Protein AF-A0A1Z9JXE3-F1 (afdb_monomer_lite)

Radius of gyration: 26.63 Å; chains: 1; bounding box: 29×37×84 Å

Secondary structure (DSSP, 8-state):
--STTGGGSS------------------EEEEESSTT--EEESS--HHHHHHHHHTT--EEEEEHHHHHHTT-EE-PPP--

Sequence (81 aa):
MKYIVSLVLLGLIFTSFSLNTSSKESQTFVYTCSNPNLKCYYKNPCSDFFRECNQNKGKVMKVTMERAKSLGKKECECSRE

Structure (mmCIF, N/CA/C/O backbone):
data_AF-A0A1Z9JXE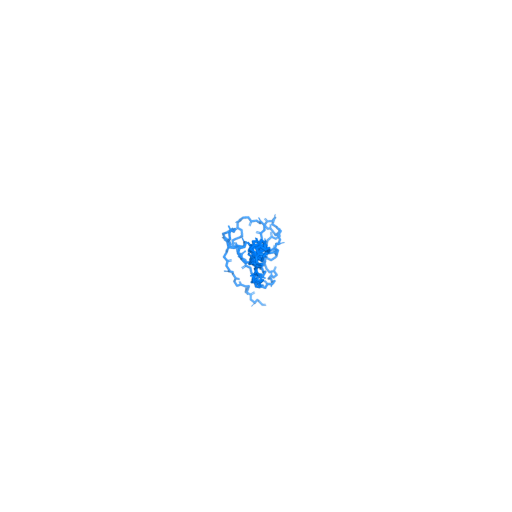3-F1
#
_entry.id   AF-A0A1Z9JXE3-F1
#
loop_
_atom_site.group_PDB
_atom_site.id
_atom_site.type_symbol
_atom_site.label_atom_id
_atom_site.label_alt_id
_atom_site.label_comp_id
_atom_site.label_asym_id
_atom_site.label_entity_id
_atom_site.label_seq_id
_atom_site.pdbx_PDB_ins_code
_atom_site.Cartn_x
_atom_site.Cartn_y
_atom_site.Cartn_z
_atom_site.occupancy
_atom_site.B_iso_or_equiv
_atom_site.auth_seq_id
_atom_site.auth_comp_id
_atom_site.auth_asym_id
_atom_site.auth_atom_id
_atom_site.pdbx_PDB_model_num
ATOM 1 N N . MET A 1 1 ? 16.179 19.547 -73.610 1.00 53.22 1 MET A N 1
ATOM 2 C CA . MET A 1 1 ? 16.624 19.835 -72.226 1.00 53.22 1 MET A CA 1
ATOM 3 C C . MET A 1 1 ? 15.828 21.024 -71.698 1.00 53.22 1 MET A C 1
ATOM 5 O O . MET A 1 1 ? 16.063 22.109 -72.204 1.00 53.22 1 MET A O 1
ATOM 9 N N . LYS A 1 2 ? 14.853 20.828 -70.791 1.00 50.59 2 LYS A N 1
ATOM 10 C CA . LYS A 1 2 ? 14.269 21.887 -69.917 1.00 50.59 2 LYS A CA 1
ATOM 11 C C . LYS A 1 2 ? 13.093 21.427 -69.036 1.00 50.59 2 LYS A C 1
ATOM 13 O O . 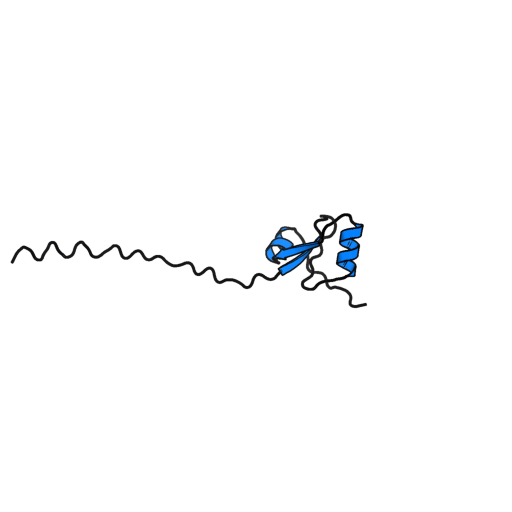LYS A 1 2 ? 12.647 22.203 -68.209 1.00 50.59 2 LYS A O 1
ATOM 18 N N . TYR A 1 3 ? 12.631 20.177 -69.146 1.00 53.56 3 TYR A N 1
ATOM 19 C CA . TYR A 1 3 ? 11.550 19.647 -68.289 1.00 53.56 3 TYR A CA 1
ATOM 20 C C . TYR A 1 3 ? 12.042 18.785 -67.115 1.00 53.56 3 TYR A C 1
ATOM 22 O O . TYR A 1 3 ? 11.246 18.320 -66.311 1.00 53.56 3 TYR A O 1
ATOM 30 N N . ILE A 1 4 ? 13.358 18.587 -66.987 1.00 52.59 4 ILE A N 1
ATOM 31 C CA . ILE A 1 4 ? 13.951 17.709 -65.960 1.00 52.59 4 ILE A CA 1
ATOM 32 C C . ILE A 1 4 ? 14.096 18.435 -64.604 1.00 52.59 4 ILE A C 1
ATOM 34 O O . ILE A 1 4 ? 14.397 17.817 -63.593 1.00 52.59 4 ILE A O 1
ATOM 38 N N . VAL A 1 5 ? 13.850 19.751 -64.555 1.00 51.12 5 VAL A N 1
ATOM 39 C CA . VAL A 1 5 ? 14.038 20.563 -63.336 1.00 51.12 5 VAL A CA 1
ATOM 40 C C . VAL A 1 5 ? 12.817 20.520 -62.402 1.00 51.12 5 VAL A C 1
ATOM 42 O O . VAL A 1 5 ? 12.956 20.781 -61.213 1.00 51.12 5 VAL A O 1
ATOM 45 N N . SER A 1 6 ? 11.630 20.131 -62.882 1.00 48.56 6 SER A N 1
ATOM 46 C CA . SER A 1 6 ? 10.412 20.153 -62.049 1.00 48.56 6 SER A CA 1
ATOM 47 C C . SER A 1 6 ? 10.176 18.907 -61.196 1.00 48.56 6 SER A C 1
ATOM 49 O O . SER A 1 6 ? 9.337 18.958 -60.303 1.00 48.56 6 SER A O 1
ATOM 51 N N . LEU A 1 7 ? 10.888 17.798 -61.420 1.00 50.16 7 LEU A N 1
ATOM 52 C CA . LEU A 1 7 ? 10.606 16.540 -60.710 1.00 50.16 7 LEU A CA 1
ATOM 53 C C . LEU A 1 7 ? 11.348 16.377 -59.373 1.00 50.16 7 LEU A C 1
ATOM 55 O O . LEU A 1 7 ? 11.096 15.413 -58.658 1.00 50.16 7 LEU A O 1
ATOM 59 N N . VAL A 1 8 ? 12.229 17.312 -59.003 1.00 50.19 8 VAL A N 1
ATOM 60 C CA . VAL A 1 8 ? 13.085 17.188 -57.804 1.00 50.19 8 VAL A CA 1
ATOM 61 C C . VAL A 1 8 ? 12.522 17.938 -56.583 1.00 50.19 8 VAL A C 1
ATOM 63 O O . VAL A 1 8 ? 13.110 17.898 -55.510 1.00 50.19 8 VAL A O 1
ATOM 66 N N . LEU A 1 9 ? 11.351 18.583 -56.688 1.00 51.34 9 LEU A N 1
ATOM 67 C CA . LEU A 1 9 ? 10.719 19.258 -55.540 1.00 51.34 9 LEU A CA 1
ATOM 68 C C . LEU A 1 9 ? 9.735 18.387 -54.736 1.00 51.34 9 LEU A C 1
ATOM 70 O O . LEU A 1 9 ? 9.258 18.826 -53.695 1.00 51.34 9 LEU A O 1
ATOM 74 N N . LEU A 1 10 ? 9.443 17.157 -55.169 1.00 51.59 10 LEU A N 1
ATOM 75 C CA . LEU A 1 10 ? 8.447 16.284 -54.524 1.00 51.59 10 LEU A CA 1
ATOM 76 C C . LEU A 1 10 ? 9.043 15.274 -53.520 1.00 51.59 10 LEU A C 1
ATOM 78 O O . LEU A 1 10 ? 8.433 14.248 -53.236 1.00 51.59 10 LEU A O 1
ATOM 82 N N . GLY A 1 11 ? 10.250 15.528 -53.006 1.00 57.44 11 GLY A N 1
ATOM 83 C CA . GLY A 1 11 ? 11.047 14.515 -52.300 1.00 57.44 11 GLY A CA 1
ATOM 84 C C . GLY A 1 11 ? 11.368 14.765 -50.825 1.00 57.44 11 GLY A C 1
ATOM 85 O O . GLY A 1 11 ? 12.200 14.041 -50.289 1.00 57.44 11 GLY A O 1
ATOM 86 N N . LEU A 1 12 ? 10.790 15.769 -50.154 1.00 57.59 12 LEU A N 1
ATOM 87 C CA . LEU A 1 12 ? 11.213 16.142 -48.789 1.00 57.59 12 LEU A CA 1
ATOM 88 C C . LEU A 1 12 ? 10.059 16.313 -47.798 1.00 57.59 12 LEU A C 1
ATOM 90 O O . LEU A 1 12 ? 9.972 17.308 -47.086 1.00 57.59 12 LEU A O 1
ATOM 94 N N . ILE A 1 13 ? 9.189 15.310 -47.706 1.00 60.03 13 ILE A N 1
ATOM 95 C CA . ILE A 1 13 ? 8.315 15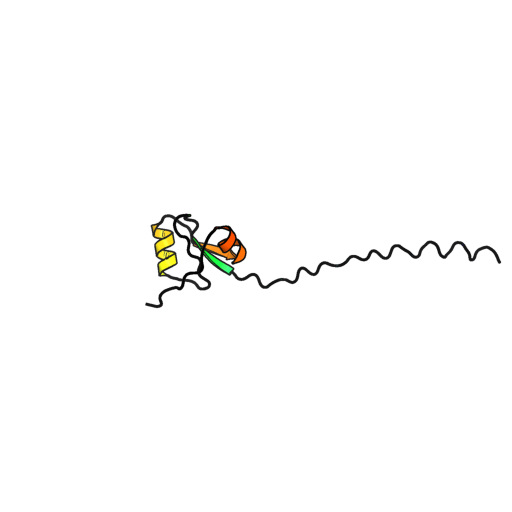.171 -46.534 1.00 60.03 13 ILE A CA 1
ATOM 96 C C . ILE A 1 13 ? 8.252 13.706 -46.097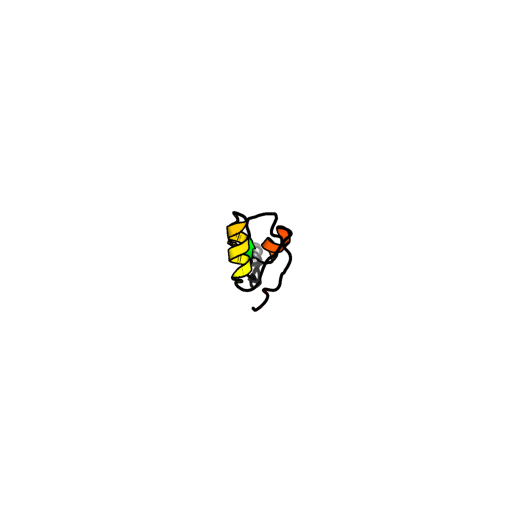 1.00 60.03 13 ILE A C 1
ATOM 98 O O . ILE A 1 13 ? 7.186 13.137 -45.884 1.00 60.03 13 ILE A O 1
ATOM 102 N N . PHE A 1 14 ? 9.415 13.063 -45.957 1.00 60.38 14 PHE A N 1
ATOM 103 C CA . PHE A 1 14 ? 9.491 11.877 -45.109 1.00 60.38 14 PHE A CA 1
ATOM 104 C C . PHE A 1 14 ? 9.385 12.355 -43.666 1.00 60.38 14 PHE A C 1
ATOM 106 O O . PHE A 1 14 ? 10.363 12.731 -43.028 1.00 60.38 14 PHE A O 1
ATOM 113 N N . THR A 1 15 ? 8.146 12.409 -43.190 1.00 58.69 15 THR A N 1
ATOM 114 C CA . THR A 1 15 ? 7.794 12.574 -41.788 1.00 58.69 15 THR A CA 1
ATOM 115 C C . THR A 1 15 ? 8.551 11.532 -40.973 1.00 58.69 15 THR A C 1
ATOM 117 O O . THR A 1 15 ? 8.207 10.349 -40.991 1.00 58.69 15 THR A O 1
ATOM 120 N N . SER A 1 16 ? 9.580 11.956 -40.248 1.00 60.78 16 SER A N 1
ATOM 121 C CA . SER A 1 16 ? 10.174 11.177 -39.170 1.00 60.78 16 SER A CA 1
ATOM 122 C C . SER A 1 16 ? 9.174 11.148 -38.015 1.00 60.78 16 SER A C 1
ATOM 124 O O . SER A 1 16 ? 9.281 11.885 -37.038 1.00 60.78 16 SER A O 1
ATOM 126 N N . PHE A 1 17 ? 8.159 10.289 -38.135 1.00 63.94 17 PHE A N 1
ATOM 127 C CA . PHE A 1 17 ? 7.446 9.798 -36.967 1.00 63.94 17 PHE A CA 1
ATOM 128 C C . PHE A 1 17 ? 8.448 8.962 -36.177 1.00 63.94 17 PHE A C 1
ATOM 130 O O . PHE A 1 17 ? 8.583 7.757 -36.381 1.00 63.94 17 PHE A O 1
ATOM 137 N N . SER A 1 18 ? 9.185 9.622 -35.284 1.00 61.50 18 SER A N 1
ATOM 138 C CA . SER A 1 18 ? 9.816 8.952 -34.160 1.00 61.50 18 SER A CA 1
ATOM 139 C C . SER A 1 18 ? 8.681 8.338 -33.360 1.00 61.50 18 SER A C 1
ATOM 141 O O . SER A 1 18 ? 8.016 9.007 -32.568 1.00 61.50 18 SER A O 1
ATOM 143 N N . LEU A 1 19 ? 8.397 7.067 -33.641 1.00 59.47 19 LEU A N 1
ATOM 144 C CA . LEU A 1 19 ? 7.543 6.256 -32.803 1.00 59.47 19 LEU A CA 1
ATOM 145 C C . LEU A 1 19 ? 8.258 6.216 -31.454 1.00 59.47 19 LEU A C 1
ATOM 147 O O . LEU A 1 19 ? 9.230 5.481 -31.283 1.00 59.47 19 LEU A O 1
ATOM 151 N N . ASN A 1 20 ? 7.823 7.066 -30.522 1.00 58.31 20 ASN A N 1
ATOM 152 C CA . ASN A 1 20 ? 8.169 6.945 -29.119 1.00 58.31 20 ASN A CA 1
ATOM 153 C C . ASN A 1 20 ? 7.624 5.587 -28.688 1.00 58.31 20 ASN A C 1
ATOM 155 O O . ASN A 1 20 ? 6.484 5.459 -28.245 1.00 58.31 20 ASN A O 1
ATOM 159 N N . THR A 1 21 ? 8.436 4.550 -28.871 1.00 52.25 21 THR A N 1
ATOM 160 C CA . THR A 1 21 ? 8.345 3.321 -28.109 1.00 52.25 21 THR A CA 1
ATOM 161 C C . THR A 1 21 ? 8.546 3.770 -26.671 1.00 52.25 21 THR A C 1
ATOM 163 O O . THR A 1 21 ? 9.667 3.844 -26.174 1.00 52.25 21 THR A O 1
ATOM 166 N N . SER A 1 22 ? 7.442 4.153 -26.025 1.00 52.03 22 SER A N 1
ATOM 167 C CA . SER A 1 22 ? 7.330 4.109 -24.582 1.00 52.03 22 SER A CA 1
ATOM 168 C C . SER A 1 22 ? 7.655 2.664 -24.256 1.00 52.03 22 SER A C 1
ATOM 170 O O . SER A 1 22 ? 6.833 1.766 -24.457 1.00 52.03 22 SER A O 1
ATOM 172 N N . SER A 1 23 ? 8.919 2.429 -23.902 1.00 53.50 23 SER A N 1
ATOM 173 C CA . SER A 1 23 ? 9.348 1.193 -23.286 1.00 53.50 23 SER A CA 1
ATOM 174 C C . SER A 1 23 ? 8.299 0.930 -22.227 1.00 53.50 23 SER A C 1
ATOM 176 O O . SER A 1 23 ? 8.104 1.773 -21.348 1.00 53.50 23 SER A O 1
ATOM 178 N N . LYS A 1 24 ? 7.547 -0.165 -22.379 1.00 54.47 24 LYS A N 1
ATOM 179 C CA . LYS A 1 24 ? 6.660 -0.668 -21.337 1.00 54.47 24 LYS A CA 1
ATOM 180 C C . LYS A 1 24 ? 7.570 -1.048 -20.177 1.00 54.47 24 LYS A C 1
ATOM 182 O O . LYS A 1 24 ? 7.930 -2.208 -20.019 1.00 54.47 24 LYS A O 1
ATOM 187 N N . GLU A 1 25 ? 8.021 -0.042 -19.440 1.00 59.91 25 GLU A N 1
ATOM 188 C CA . GLU A 1 25 ? 8.694 -0.189 -18.173 1.00 59.91 25 GLU A CA 1
ATOM 189 C C . GLU A 1 25 ? 7.734 -1.034 -17.354 1.00 59.91 25 GLU A C 1
ATOM 191 O O . GLU A 1 25 ? 6.546 -0.711 -17.243 1.00 59.91 25 GLU A O 1
ATOM 196 N N . SER A 1 26 ? 8.193 -2.217 -16.958 1.00 68.44 26 SER A N 1
ATOM 197 C CA . SER A 1 26 ? 7.366 -3.209 -16.294 1.00 68.44 26 SER A CA 1
ATOM 198 C C . SER A 1 26 ? 6.791 -2.573 -15.034 1.00 68.44 26 SER A C 1
ATOM 200 O O . SER A 1 26 ? 7.483 -2.452 -14.022 1.00 68.44 26 SER A O 1
ATOM 202 N N . GLN A 1 27 ? 5.542 -2.112 -15.114 1.00 81.44 27 GLN A N 1
ATOM 203 C CA . GLN A 1 27 ? 4.892 -1.421 -14.012 1.00 81.44 27 GLN A CA 1
ATOM 204 C C . GLN A 1 27 ? 4.788 -2.400 -12.849 1.00 81.44 27 GLN A C 1
ATOM 206 O O . GLN A 1 27 ? 4.074 -3.403 -12.914 1.00 81.44 27 GLN A O 1
ATOM 211 N N . THR A 1 28 ? 5.542 -2.127 -11.787 1.00 92.12 28 THR A N 1
ATOM 212 C CA . THR A 1 28 ? 5.514 -2.954 -10.585 1.00 92.12 28 THR A CA 1
ATOM 213 C C . THR A 1 28 ? 4.262 -2.595 -9.803 1.00 92.12 28 THR A C 1
ATOM 215 O O . THR A 1 28 ? 4.102 -1.458 -9.357 1.00 92.12 28 THR A O 1
ATOM 218 N N . PHE A 1 29 ? 3.357 -3.557 -9.647 1.00 95.44 29 PHE A N 1
ATOM 219 C CA . PHE A 1 29 ? 2.147 -3.372 -8.854 1.00 95.44 29 PHE A CA 1
ATOM 220 C C . PHE A 1 29 ? 2.394 -3.730 -7.391 1.00 95.44 29 PHE A C 1
ATOM 222 O O . PHE A 1 29 ? 3.017 -4.742 -7.085 1.00 95.44 29 PHE A O 1
ATOM 229 N N . VAL A 1 30 ? 1.847 -2.913 -6.497 1.00 96.19 30 VAL A N 1
ATOM 230 C CA . VAL A 1 30 ? 1.918 -3.066 -5.043 1.00 96.19 30 VAL A CA 1
ATOM 231 C C . VAL A 1 30 ? 0.529 -2.904 -4.427 1.00 96.19 30 VAL A C 1
ATOM 233 O O . VAL A 1 30 ? -0.391 -2.360 -5.047 1.00 96.19 30 VAL A O 1
ATOM 236 N N . TYR A 1 31 ? 0.372 -3.366 -3.193 1.00 96.75 31 TYR A N 1
ATOM 237 C CA . TYR A 1 31 ? -0.856 -3.267 -2.411 1.00 96.75 31 TYR A CA 1
ATOM 238 C C . TYR A 1 31 ? -0.753 -2.106 -1.424 1.00 96.75 31 TYR A C 1
ATOM 240 O O . TYR A 1 31 ? 0.232 -1.984 -0.702 1.00 96.75 31 TYR A O 1
ATOM 248 N N . THR A 1 32 ? -1.774 -1.254 -1.388 1.00 96.88 32 THR A N 1
ATOM 249 C CA . THR A 1 32 ? -1.880 -0.084 -0.499 1.00 96.88 32 THR A CA 1
ATOM 250 C C . THR A 1 32 ? -3.253 -0.056 0.171 1.00 96.88 32 THR A C 1
ATOM 252 O O . THR A 1 32 ? -4.148 -0.796 -0.232 1.00 96.88 32 THR A O 1
ATOM 255 N N . CYS A 1 33 ? -3.436 0.805 1.175 1.00 97.19 33 CYS A N 1
ATOM 256 C CA . CYS A 1 33 ? -4.733 1.039 1.801 1.00 97.19 33 CYS A CA 1
ATOM 257 C C . CYS A 1 33 ? -5.228 2.452 1.480 1.00 97.19 33 CYS A C 1
ATOM 259 O O . CYS A 1 33 ? -4.460 3.419 1.561 1.00 97.19 33 CYS A O 1
ATOM 261 N N . SER A 1 34 ? -6.519 2.577 1.156 1.00 96.19 34 SER A N 1
ATOM 262 C CA . SER A 1 34 ? -7.161 3.868 0.888 1.00 96.19 34 SER A CA 1
ATOM 263 C C . SER A 1 34 ? -7.221 4.777 2.119 1.00 96.19 34 SER A C 1
ATOM 265 O O . SER A 1 34 ? -7.352 5.989 1.969 1.00 96.19 34 SER A O 1
ATOM 267 N N . ASN A 1 35 ? -7.109 4.218 3.330 1.00 96.00 35 ASN A N 1
ATOM 268 C CA . ASN A 1 35 ? -7.023 5.021 4.542 1.00 96.00 35 ASN A CA 1
ATOM 269 C C . ASN A 1 35 ? -5.688 5.810 4.551 1.00 96.00 35 ASN A C 1
ATOM 271 O O . ASN A 1 35 ? -4.614 5.206 4.419 1.00 96.00 35 ASN A O 1
ATOM 275 N N . PRO A 1 36 ? -5.715 7.149 4.703 1.00 91.88 36 PRO A N 1
ATOM 276 C CA . PRO A 1 36 ? -4.512 7.983 4.701 1.00 91.88 36 PRO A CA 1
ATOM 277 C C . PRO A 1 36 ? -3.578 7.743 5.899 1.00 91.88 36 PRO A C 1
ATOM 279 O O . PRO A 1 36 ? -2.375 7.971 5.771 1.00 91.88 36 PRO A O 1
ATOM 282 N N . ASN A 1 37 ? -4.092 7.238 7.025 1.00 92.88 37 ASN A N 1
ATOM 283 C CA . ASN A 1 37 ? -3.305 6.955 8.229 1.00 92.88 37 ASN A CA 1
ATOM 284 C C . ASN A 1 37 ? -2.358 5.762 8.039 1.00 92.88 37 ASN A C 1
ATOM 286 O O . ASN A 1 37 ? -1.285 5.723 8.635 1.00 92.88 37 ASN A O 1
ATOM 290 N N . LEU A 1 38 ? -2.713 4.816 7.165 1.00 94.00 38 LEU A N 1
ATOM 291 C CA . LEU A 1 38 ? -1.894 3.640 6.879 1.00 94.00 38 LEU A CA 1
ATOM 292 C C . LEU A 1 38 ? -0.888 3.952 5.775 1.00 94.00 38 LEU A C 1
ATOM 294 O O . LEU A 1 38 ? -1.214 3.927 4.589 1.00 94.00 38 LEU A O 1
ATOM 298 N N . LYS A 1 39 ? 0.350 4.270 6.157 1.00 94.69 39 LYS A N 1
ATOM 299 C CA . LYS A 1 39 ? 1.395 4.735 5.230 1.00 94.69 39 LYS A CA 1
ATOM 300 C C . LYS A 1 39 ? 2.205 3.614 4.571 1.00 94.69 39 LYS A C 1
ATOM 302 O O . LYS A 1 39 ? 3.161 3.924 3.875 1.00 94.69 39 LYS A O 1
ATOM 307 N N . CYS A 1 40 ? 1.840 2.347 4.738 1.00 95.12 40 CYS A N 1
ATOM 308 C CA . CYS A 1 40 ? 2.556 1.227 4.125 1.00 95.12 40 CYS A CA 1
ATOM 309 C C . CYS A 1 40 ? 2.037 0.874 2.720 1.00 95.12 40 CYS A C 1
ATOM 311 O O . CYS A 1 40 ? 0.846 1.005 2.420 1.00 95.12 40 CYS A O 1
ATOM 313 N N . TYR A 1 41 ? 2.942 0.386 1.874 1.00 96.00 41 TYR A N 1
ATOM 314 C CA . TYR A 1 41 ? 2.635 -0.445 0.716 1.00 96.00 41 TYR A CA 1
ATOM 315 C C . TYR A 1 41 ? 3.430 -1.751 0.778 1.00 96.00 41 TYR A C 1
ATOM 317 O O . TYR A 1 41 ? 4.536 -1.785 1.317 1.00 96.00 41 TYR A O 1
ATOM 325 N N . TYR A 1 42 ? 2.882 -2.808 0.180 1.00 95.56 42 TYR A N 1
ATOM 326 C CA . TYR A 1 42 ? 3.476 -4.145 0.174 1.00 95.56 42 TYR A CA 1
ATOM 327 C C . TYR A 1 42 ? 3.598 -4.666 -1.256 1.00 95.56 42 TYR A C 1
ATOM 329 O O . TYR A 1 42 ? 2.662 -4.548 -2.048 1.00 95.56 42 TYR A O 1
ATOM 337 N N . LYS A 1 43 ? 4.746 -5.260 -1.596 1.00 94.12 43 LYS A N 1
ATOM 338 C CA . LYS A 1 43 ? 4.962 -5.894 -2.911 1.00 94.12 43 LYS A CA 1
ATOM 339 C C . LYS A 1 43 ? 4.158 -7.187 -3.068 1.00 94.12 43 LYS A C 1
ATOM 341 O O . LYS A 1 43 ? 3.662 -7.478 -4.151 1.00 94.12 43 LYS A O 1
ATOM 346 N N . ASN A 1 44 ? 3.973 -7.914 -1.968 1.00 92.69 44 ASN A N 1
ATOM 347 C CA . ASN A 1 44 ? 3.213 -9.158 -1.909 1.00 92.69 44 ASN A CA 1
ATOM 348 C C . ASN A 1 44 ? 1.930 -8.973 -1.080 1.00 92.69 44 ASN A C 1
ATOM 350 O O . ASN A 1 44 ? 1.888 -8.084 -0.225 1.00 92.69 44 ASN A O 1
ATOM 354 N N . PRO A 1 45 ? 0.884 -9.788 -1.303 1.00 91.62 45 PRO A N 1
ATOM 355 C CA . PRO A 1 45 ? -0.278 -9.825 -0.420 1.00 91.62 45 PRO A CA 1
ATOM 356 C C . PRO A 1 45 ? 0.137 -10.108 1.030 1.00 91.62 45 PRO A C 1
ATOM 358 O O . PRO A 1 45 ? 0.976 -10.971 1.272 1.00 91.62 45 PRO A O 1
ATOM 361 N N . CYS A 1 46 ? -0.460 -9.389 1.979 1.00 92.75 46 CYS A N 1
ATOM 362 C CA . CYS A 1 46 ? -0.173 -9.509 3.406 1.00 92.75 46 CYS A CA 1
ATOM 363 C C . CYS A 1 46 ? -1.498 -9.517 4.174 1.00 92.75 46 CYS A C 1
ATOM 365 O O . CYS A 1 46 ? -2.241 -8.533 4.136 1.00 92.75 46 CYS A O 1
ATOM 367 N N . SER A 1 47 ? -1.823 -10.636 4.824 1.00 92.81 47 SER A N 1
ATOM 368 C CA . SER A 1 47 ? -3.109 -10.848 5.503 1.00 92.81 47 SER A CA 1
ATOM 369 C C . SER A 1 47 ? -3.341 -9.855 6.634 1.00 92.81 47 SER A C 1
ATOM 371 O O . SER A 1 47 ? -4.432 -9.289 6.728 1.00 92.81 47 SER A O 1
ATOM 373 N N . ASP A 1 48 ? -2.320 -9.593 7.449 1.00 92.38 48 ASP A N 1
ATOM 374 C CA . ASP A 1 48 ? -2.443 -8.684 8.590 1.00 92.38 48 ASP A CA 1
ATOM 375 C C . ASP A 1 48 ? -2.682 -7.255 8.135 1.00 92.38 48 ASP A C 1
ATOM 377 O O . ASP A 1 48 ? -3.596 -6.600 8.630 1.00 92.38 48 ASP A O 1
ATOM 381 N N . PHE A 1 49 ? -1.964 -6.816 7.101 1.00 93.38 49 PHE A N 1
ATOM 382 C CA . PHE A 1 49 ? -2.208 -5.526 6.468 1.00 93.38 49 PHE A CA 1
ATOM 383 C C . PHE A 1 49 ? -3.625 -5.422 5.882 1.00 93.38 49 PHE A C 1
ATOM 385 O O . PHE A 1 49 ? -4.273 -4.380 5.991 1.00 93.38 49 PHE A O 1
ATOM 392 N N . PHE A 1 50 ? -4.140 -6.484 5.253 1.00 94.56 50 PHE A N 1
ATOM 393 C CA . PHE A 1 50 ? -5.493 -6.467 4.684 1.00 94.56 50 PHE A CA 1
ATOM 394 C C . PHE A 1 50 ? -6.549 -6.364 5.790 1.00 94.56 50 PHE A C 1
ATOM 396 O O . PHE A 1 50 ? -7.500 -5.586 5.663 1.00 94.56 50 PHE A O 1
ATOM 403 N N . ARG A 1 51 ? -6.354 -7.100 6.891 1.00 95.00 51 ARG A N 1
ATOM 404 C CA . ARG A 1 51 ? -7.199 -7.032 8.088 1.00 95.00 51 ARG A CA 1
ATOM 405 C C . ARG A 1 51 ? -7.146 -5.642 8.719 1.00 95.00 51 ARG A C 1
ATOM 407 O O . ARG A 1 51 ? -8.199 -5.054 8.948 1.00 95.00 51 ARG A O 1
ATOM 414 N N . GLU A 1 52 ? -5.952 -5.099 8.929 1.00 94.62 52 GLU A N 1
ATOM 415 C CA . GLU A 1 52 ? -5.731 -3.767 9.496 1.00 94.62 52 GLU A CA 1
ATOM 416 C C . GLU A 1 52 ? -6.376 -2.676 8.631 1.00 94.62 52 GLU A C 1
ATOM 418 O O . GLU A 1 52 ? -7.076 -1.802 9.147 1.00 94.62 52 GLU A O 1
ATOM 423 N N . CYS A 1 53 ? -6.200 -2.740 7.309 1.00 96.19 53 CYS A N 1
ATOM 424 C CA . CYS A 1 53 ? -6.816 -1.797 6.381 1.00 96.19 53 CYS A CA 1
ATOM 425 C C . CYS A 1 53 ? -8.342 -1.803 6.508 1.00 96.19 53 CYS A C 1
ATOM 427 O O . CYS A 1 53 ? -8.950 -0.736 6.616 1.00 96.19 53 CYS A O 1
ATOM 429 N N . ASN A 1 54 ? -8.953 -2.989 6.568 1.00 95.94 54 ASN A N 1
ATOM 430 C CA . ASN A 1 54 ? -10.398 -3.129 6.730 1.00 95.94 54 ASN A CA 1
ATOM 431 C C . ASN A 1 54 ? -10.883 -2.627 8.105 1.00 95.94 54 ASN A C 1
ATOM 433 O O . ASN A 1 54 ? -11.858 -1.882 8.185 1.00 95.94 54 ASN A O 1
ATOM 437 N N . GLN A 1 55 ? -10.171 -2.959 9.189 1.00 96.38 55 GLN A N 1
ATOM 438 C CA . GLN A 1 55 ? -10.474 -2.481 10.548 1.00 96.38 55 GLN A CA 1
ATOM 439 C C . GLN A 1 55 ? -10.415 -0.952 10.650 1.00 96.38 55 GLN A C 1
ATOM 441 O O . GLN A 1 55 ? -11.231 -0.334 11.332 1.00 96.38 55 GLN A O 1
ATOM 446 N N . ASN A 1 56 ? -9.508 -0.327 9.901 1.00 95.44 56 ASN A N 1
ATOM 447 C CA . ASN A 1 56 ? -9.388 1.121 9.796 1.00 95.44 56 ASN A CA 1
ATOM 448 C C . ASN A 1 56 ? -10.357 1.736 8.763 1.00 95.44 56 ASN A C 1
ATOM 450 O O . ASN A 1 56 ? -10.131 2.857 8.311 1.00 95.44 56 ASN A O 1
ATOM 454 N N . LYS A 1 57 ? -11.436 1.047 8.363 1.00 95.94 57 LYS A N 1
ATOM 455 C CA . LYS A 1 57 ? -12.424 1.531 7.371 1.00 95.94 57 LYS A CA 1
ATOM 456 C C . LYS A 1 57 ? -11.799 1.920 6.020 1.00 95.94 57 LYS A C 1
ATOM 458 O O . LYS A 1 57 ? -12.313 2.781 5.306 1.00 95.94 57 LYS A O 1
ATOM 463 N N . GLY A 1 58 ? -10.660 1.323 5.683 1.00 95.94 58 GLY A N 1
ATOM 464 C CA . GLY A 1 58 ? -9.987 1.474 4.403 1.00 95.94 58 GLY A CA 1
ATOM 465 C C . GLY A 1 58 ? -10.307 0.325 3.450 1.00 95.94 58 GLY A C 1
ATOM 4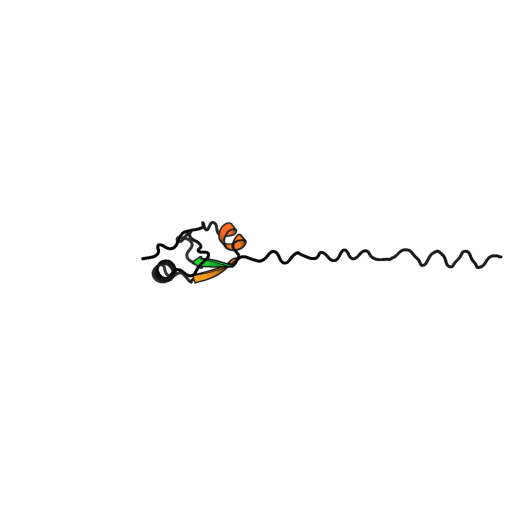66 O O . GLY A 1 58 ? -10.823 -0.720 3.835 1.00 95.94 58 GLY A O 1
ATOM 467 N N . LYS A 1 59 ? -9.959 0.515 2.178 1.00 96.81 59 LYS A N 1
ATOM 468 C CA . LYS A 1 59 ? -10.026 -0.503 1.131 1.00 96.81 59 LYS A CA 1
ATOM 469 C C . LYS A 1 59 ? -8.623 -0.794 0.621 1.00 96.81 59 LYS A C 1
ATOM 471 O O . LYS A 1 59 ? -7.862 0.134 0.339 1.00 96.81 59 LYS A O 1
ATOM 476 N N . VAL A 1 60 ? -8.297 -2.074 0.473 1.00 96.62 60 VAL A N 1
ATOM 477 C CA . VAL A 1 60 ? -7.045 -2.493 -0.161 1.00 96.62 60 VAL A CA 1
ATOM 478 C C . VAL A 1 60 ? -7.114 -2.166 -1.653 1.00 96.62 60 VAL A C 1
ATOM 480 O O . VAL A 1 60 ? -8.077 -2.509 -2.338 1.00 96.62 60 VAL A O 1
ATOM 483 N N . MET A 1 61 ? -6.090 -1.484 -2.156 1.00 96.38 61 MET A N 1
ATOM 484 C CA . MET A 1 61 ? -5.974 -1.057 -3.546 1.00 96.38 61 MET A CA 1
ATOM 485 C C . MET A 1 61 ? -4.669 -1.574 -4.138 1.00 96.38 61 MET A C 1
ATOM 487 O O . MET A 1 61 ? -3.598 -1.357 -3.568 1.00 96.38 61 MET A O 1
ATOM 491 N N . LYS A 1 62 ? -4.755 -2.203 -5.312 1.00 96.62 62 LYS A N 1
ATOM 492 C CA . LYS A 1 62 ? -3.590 -2.550 -6.126 1.00 96.62 62 LYS A CA 1
ATOM 493 C C . LYS A 1 62 ? -3.271 -1.374 -7.045 1.00 96.62 62 LYS A C 1
ATOM 495 O O . LYS A 1 62 ? -4.100 -0.995 -7.868 1.00 96.62 62 LYS A O 1
ATOM 500 N N . VAL A 1 63 ? -2.099 -0.780 -6.877 1.00 95.75 63 VAL A N 1
ATOM 501 C CA . VAL A 1 63 ? -1.647 0.404 -7.627 1.00 95.75 63 VAL A CA 1
ATOM 502 C C . VAL A 1 63 ? -0.207 0.206 -8.088 1.00 95.75 63 VAL A C 1
ATOM 504 O O . VAL A 1 63 ? 0.461 -0.718 -7.627 1.00 95.75 63 VAL A O 1
ATOM 507 N N . THR A 1 64 ? 0.291 1.050 -8.989 1.00 96.00 64 THR A N 1
ATOM 508 C CA . THR A 1 64 ? 1.717 1.017 -9.346 1.00 96.00 64 THR A CA 1
ATOM 509 C C . THR A 1 64 ? 2.582 1.507 -8.180 1.00 96.00 64 THR A C 1
ATOM 511 O O . THR A 1 64 ? 2.127 2.283 -7.330 1.00 96.00 64 THR A O 1
ATOM 514 N N . MET A 1 65 ? 3.839 1.070 -8.125 1.00 95.19 65 MET A N 1
ATOM 515 C CA . MET A 1 65 ? 4.794 1.492 -7.098 1.00 95.19 65 MET A CA 1
ATOM 516 C C . MET A 1 65 ? 5.008 3.014 -7.122 1.00 95.19 65 MET A C 1
ATOM 518 O O . MET A 1 65 ? 5.077 3.643 -6.066 1.00 95.19 65 MET A O 1
ATOM 522 N N . GLU A 1 66 ? 5.038 3.631 -8.305 1.00 94.69 66 GLU A N 1
ATOM 523 C CA . GLU A 1 66 ? 5.132 5.086 -8.477 1.00 94.69 66 GLU A CA 1
ATOM 524 C C . GLU A 1 66 ? 3.918 5.776 -7.856 1.00 94.69 66 GLU A C 1
ATOM 526 O O . GLU A 1 66 ? 4.056 6.759 -7.124 1.00 94.69 66 GLU A O 1
ATOM 531 N N . ARG A 1 67 ? 2.715 5.223 -8.074 1.00 95.50 67 ARG A N 1
ATOM 532 C CA . ARG A 1 67 ? 1.495 5.758 -7.474 1.00 95.50 67 ARG A CA 1
ATOM 533 C C . ARG A 1 67 ? 1.533 5.641 -5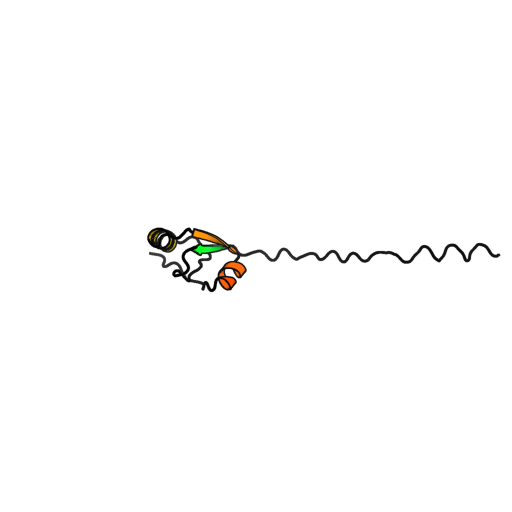.954 1.00 95.50 67 ARG A C 1
ATOM 535 O O . ARG A 1 67 ? 1.202 6.617 -5.282 1.00 95.50 67 ARG A O 1
ATOM 542 N N . ALA A 1 68 ? 1.971 4.510 -5.406 1.00 95.75 68 ALA A N 1
ATOM 543 C CA . ALA A 1 68 ? 2.123 4.336 -3.961 1.00 95.75 68 ALA A CA 1
ATOM 544 C C . ALA A 1 68 ? 3.103 5.362 -3.359 1.00 95.75 68 ALA A C 1
ATOM 546 O O . ALA A 1 68 ? 2.771 6.016 -2.369 1.00 95.75 68 ALA A O 1
ATOM 547 N N . LYS A 1 69 ? 4.256 5.586 -4.004 1.00 94.69 69 LYS A N 1
ATOM 548 C CA . LYS A 1 69 ? 5.231 6.615 -3.602 1.00 94.69 69 LYS A CA 1
ATOM 549 C C . LYS A 1 69 ? 4.639 8.027 -3.670 1.00 94.69 69 LYS A C 1
ATOM 551 O O . LYS A 1 69 ? 4.785 8.787 -2.719 1.00 94.69 69 LYS A O 1
ATOM 556 N N . SER A 1 70 ? 3.904 8.359 -4.737 1.00 95.25 70 SER A N 1
ATOM 557 C CA . SER A 1 70 ? 3.228 9.664 -4.881 1.00 95.25 70 SER A CA 1
ATOM 558 C C . SER A 1 70 ? 2.166 9.920 -3.802 1.00 95.25 70 SER A C 1
ATOM 560 O O . SER A 1 70 ? 1.876 11.063 -3.469 1.00 95.25 70 SER A O 1
ATOM 562 N N . LEU A 1 71 ? 1.594 8.851 -3.236 1.00 94.19 71 LEU A N 1
ATOM 563 C CA . LEU A 1 71 ? 0.654 8.899 -2.112 1.00 94.19 71 LEU A CA 1
ATOM 564 C C . LEU A 1 71 ? 1.358 9.006 -0.749 1.00 94.19 71 LEU A C 1
ATOM 566 O O . LEU A 1 71 ? 0.698 8.913 0.286 1.00 94.19 71 LEU A O 1
ATOM 570 N N . GLY A 1 72 ? 2.686 9.148 -0.726 1.00 95.31 72 GLY A N 1
ATOM 571 C CA . GLY A 1 72 ? 3.481 9.191 0.499 1.00 95.31 72 GLY A CA 1
ATOM 572 C C . GLY A 1 72 ? 3.539 7.853 1.236 1.00 95.31 72 GLY A C 1
ATOM 573 O O . GLY A 1 72 ? 3.820 7.831 2.437 1.00 95.31 72 GLY A O 1
ATOM 574 N N . LYS A 1 73 ? 3.244 6.740 0.549 1.00 95.75 73 LYS A N 1
ATOM 575 C CA . LYS A 1 73 ? 3.351 5.400 1.128 1.00 95.75 73 LYS A CA 1
ATOM 576 C C . LYS A 1 73 ? 4.811 4.924 1.081 1.00 95.75 73 LYS A C 1
ATOM 578 O O . LYS A 1 73 ? 5.541 5.226 0.136 1.00 95.75 73 LYS A O 1
ATOM 583 N N . LYS A 1 74 ? 5.232 4.156 2.083 1.00 96.06 74 LYS A N 1
ATOM 584 C CA . LYS A 1 74 ? 6.568 3.559 2.226 1.00 96.06 74 LYS A CA 1
ATOM 585 C C . LYS A 1 74 ? 6.483 2.040 2.128 1.00 96.06 74 LYS A C 1
ATOM 587 O O . LYS A 1 74 ? 5.448 1.468 2.456 1.00 96.06 74 LYS A O 1
ATOM 592 N N . GLU A 1 75 ? 7.555 1.407 1.663 1.00 95.19 75 GLU A N 1
ATOM 593 C CA . GLU A 1 75 ? 7.619 -0.053 1.615 1.00 95.19 75 GLU A CA 1
ATOM 594 C C . GLU A 1 75 ? 7.661 -0.599 3.039 1.00 95.19 75 GLU A C 1
ATOM 596 O O . GLU A 1 75 ? 8.429 -0.100 3.862 1.00 95.19 75 GLU A O 1
ATOM 601 N N . CYS A 1 76 ? 6.832 -1.599 3.315 1.00 94.56 76 CYS A N 1
ATOM 602 C CA . CYS A 1 76 ? 6.826 -2.316 4.580 1.00 94.56 76 CYS A CA 1
ATOM 603 C C . CYS A 1 76 ? 6.960 -3.814 4.303 1.00 94.56 76 CYS A C 1
ATOM 605 O O . CYS A 1 76 ? 6.490 -4.320 3.279 1.00 94.56 76 CYS A O 1
ATOM 607 N N . GLU A 1 77 ? 7.605 -4.524 5.221 1.00 90.19 77 GLU A N 1
ATOM 608 C CA . GLU A 1 77 ? 7.705 -5.976 5.162 1.00 90.19 77 GLU A CA 1
ATOM 609 C C . GLU A 1 77 ? 6.507 -6.595 5.876 1.00 90.19 77 GLU A C 1
ATOM 611 O O . GLU A 1 77 ? 6.081 -6.127 6.932 1.00 90.19 77 GLU A O 1
ATOM 616 N N . CYS A 1 78 ? 5.925 -7.625 5.268 1.00 86.94 78 CYS A N 1
ATOM 617 C CA . CYS A 1 78 ? 4.935 -8.435 5.958 1.00 86.94 78 CYS A CA 1
ATOM 618 C C . CYS A 1 78 ? 5.700 -9.369 6.895 1.00 86.94 78 CYS A C 1
ATOM 620 O O . CYS A 1 78 ? 6.507 -10.174 6.417 1.00 86.94 78 CYS A O 1
ATOM 622 N N . SER A 1 79 ? 5.473 -9.252 8.202 1.00 74.81 79 SER A N 1
ATOM 623 C CA . SER A 1 79 ? 5.970 -10.239 9.155 1.00 74.81 79 SER A CA 1
ATOM 624 C C . SER A 1 79 ? 5.369 -11.590 8.780 1.00 74.81 79 SER A C 1
ATOM 626 O O . SER A 1 79 ? 4.153 -11.738 8.721 1.00 74.81 79 SER A O 1
ATOM 628 N N . ARG A 1 80 ? 6.224 -12.558 8.445 1.00 58.69 80 ARG A N 1
ATOM 629 C CA . ARG A 1 80 ? 5.810 -13.952 8.296 1.00 58.69 80 ARG A CA 1
ATOM 630 C C . ARG A 1 80 ? 5.644 -14.504 9.709 1.00 58.69 80 ARG A C 1
ATOM 632 O O . ARG A 1 80 ? 6.650 -14.867 10.311 1.00 58.69 80 ARG A O 1
ATOM 639 N N . GLU A 1 81 ? 4.430 -14.457 10.246 1.00 46.12 81 GLU A N 1
ATOM 640 C CA . GLU A 1 81 ? 4.057 -15.302 11.390 1.00 46.12 81 GLU A CA 1
ATOM 641 C C . GLU A 1 81 ? 3.932 -16.764 10.944 1.00 46.12 81 GLU A C 1
ATOM 643 O O . GLU A 1 81 ? 3.390 -17.007 9.837 1.00 46.12 81 GLU A O 1
#

pLDDT: mean 80.82, std 18.83, range [46.12, 97.19]

Foldseek 3Di:
DPPPVPPPPPPPPPPPPPVPPPPPPPFQKWKDKPDLVQQAIESDDAPVVCVVSVVSVTHIDIDTPVVSVVSNHDYDDRPDD